Protein AF-A0A087U4A7-F1 (afdb_monomer_lite)

Structure (mmCIF, N/CA/C/O backbone):
data_AF-A0A087U4A7-F1
#
_entry.id   AF-A0A087U4A7-F1
#
loop_
_atom_site.group_PDB
_atom_site.id
_atom_site.type_symbol
_atom_site.label_atom_id
_atom_site.label_alt_id
_atom_site.label_comp_id
_atom_site.label_asym_id
_atom_site.label_entity_id
_atom_site.label_seq_id
_atom_site.pdbx_PDB_ins_code
_atom_site.Cartn_x
_atom_site.Cartn_y
_atom_site.Cartn_z
_atom_site.occupancy
_atom_site.B_iso_or_equiv
_atom_site.auth_seq_id
_atom_site.auth_comp_id
_atom_site.auth_asym_id
_atom_site.auth_atom_id
_atom_site.pdbx_PDB_model_num
ATOM 1 N N . ALA A 1 1 ? -15.773 -10.921 -11.713 1.00 59.72 1 ALA A N 1
ATOM 2 C CA . ALA A 1 1 ? -16.070 -10.228 -10.441 1.00 59.72 1 ALA A CA 1
ATOM 3 C C . ALA A 1 1 ? -15.032 -10.641 -9.403 1.00 59.72 1 ALA A C 1
ATOM 5 O O . ALA A 1 1 ? -14.548 -11.765 -9.490 1.00 59.72 1 ALA A O 1
ATOM 6 N N . ALA A 1 2 ? -14.660 -9.754 -8.475 1.00 75.12 2 ALA A N 1
ATOM 7 C CA . ALA A 1 2 ? -13.724 -10.090 -7.400 1.00 75.12 2 ALA A CA 1
ATOM 8 C C . ALA A 1 2 ? -14.377 -11.055 -6.394 1.00 75.12 2 ALA A C 1
ATOM 10 O O . ALA A 1 2 ? -15.553 -10.907 -6.074 1.00 75.12 2 ALA A O 1
ATOM 11 N N . LEU A 1 3 ? -13.617 -12.041 -5.908 1.00 83.69 3 LEU A N 1
ATOM 12 C CA . LEU A 1 3 ? -14.104 -13.040 -4.944 1.00 83.69 3 LEU A CA 1
ATOM 13 C C . LEU A 1 3 ? -14.070 -12.537 -3.491 1.00 83.69 3 LEU A C 1
ATOM 15 O O . LEU A 1 3 ? -14.756 -13.093 -2.638 1.00 83.69 3 LEU A O 1
ATOM 19 N N . ARG A 1 4 ? -13.250 -11.519 -3.196 1.00 85.94 4 ARG A N 1
ATOM 20 C CA . ARG A 1 4 ? -13.082 -10.897 -1.874 1.00 85.94 4 ARG A CA 1
ATOM 21 C C . ARG A 1 4 ? -12.810 -9.403 -2.036 1.00 85.94 4 ARG A C 1
ATOM 23 O O . ARG A 1 4 ? -12.183 -9.000 -3.013 1.00 85.94 4 ARG A O 1
ATOM 30 N N . SER A 1 5 ? -13.257 -8.613 -1.067 1.00 89.31 5 SER A N 1
ATOM 31 C CA . SER A 1 5 ? -13.028 -7.168 -0.985 1.00 89.31 5 SER A CA 1
ATOM 32 C C . SER A 1 5 ? -12.620 -6.784 0.434 1.00 89.31 5 SER A C 1
ATOM 34 O O . SER A 1 5 ? -13.079 -7.409 1.391 1.00 89.31 5 SER A O 1
ATOM 36 N N . ILE A 1 6 ? -11.792 -5.747 0.563 1.00 89.38 6 ILE A N 1
ATOM 37 C CA . ILE A 1 6 ? -11.369 -5.180 1.848 1.00 89.38 6 ILE A CA 1
ATOM 38 C C . ILE A 1 6 ? -11.921 -3.750 1.927 1.00 89.38 6 ILE A C 1
ATOM 40 O O . ILE A 1 6 ? -11.679 -2.977 0.998 1.00 89.38 6 ILE A O 1
ATOM 44 N N . PRO A 1 7 ? -12.679 -3.385 2.976 1.00 90.81 7 PRO A N 1
ATOM 45 C CA . PRO A 1 7 ? -13.075 -1.998 3.194 1.00 90.81 7 PRO A CA 1
ATOM 46 C C . PRO A 1 7 ? -11.848 -1.171 3.596 1.00 90.81 7 PRO A C 1
ATOM 48 O O . PRO A 1 7 ? -11.092 -1.590 4.465 1.00 90.81 7 PRO A O 1
ATOM 51 N N . LEU A 1 8 ? -11.650 -0.008 2.975 1.00 92.88 8 LEU A N 1
ATOM 52 C CA . LEU A 1 8 ? -10.440 0.803 3.174 1.00 92.88 8 LEU A CA 1
ATOM 53 C C . LEU A 1 8 ? -10.565 1.873 4.263 1.00 92.88 8 LEU A C 1
ATOM 55 O O . LEU A 1 8 ? -9.554 2.443 4.666 1.00 92.88 8 LEU A O 1
ATOM 59 N N . LEU A 1 9 ? -11.774 2.135 4.767 1.00 93.31 9 LEU A N 1
ATOM 60 C CA . LEU A 1 9 ? -11.977 3.134 5.814 1.00 93.31 9 LEU A CA 1
ATOM 61 C C . LEU A 1 9 ? -11.155 2.783 7.063 1.00 93.31 9 LEU A C 1
ATOM 63 O O . LEU A 1 9 ? -11.265 1.679 7.596 1.00 93.31 9 LEU A O 1
ATOM 67 N N . GLY A 1 10 ? -10.347 3.738 7.528 1.00 90.56 10 GLY A N 1
ATOM 68 C CA . GLY A 1 10 ? -9.494 3.571 8.708 1.00 90.56 10 GLY A CA 1
ATOM 69 C C . GLY A 1 10 ? -8.149 2.884 8.445 1.00 90.56 10 GLY A C 1
ATOM 70 O O . GLY A 1 10 ? -7.369 2.732 9.385 1.00 90.56 10 GLY A O 1
ATOM 71 N N . TYR A 1 11 ? -7.846 2.495 7.201 1.00 95.62 11 TYR A N 1
ATOM 72 C CA . TYR A 1 11 ? -6.495 2.078 6.825 1.00 95.62 11 TYR A CA 1
ATOM 73 C C . TYR A 1 11 ? -5.585 3.285 6.580 1.00 95.62 11 TYR A C 1
ATOM 75 O O . TYR A 1 11 ? -5.979 4.288 5.981 1.00 95.62 11 TYR A O 1
ATOM 83 N N . GLN A 1 12 ? -4.329 3.151 6.994 1.00 96.62 12 GLN A N 1
ATOM 84 C CA . GLN A 1 12 ? -3.235 4.039 6.627 1.00 96.62 12 GLN A CA 1
ATOM 85 C C . GLN A 1 12 ? -2.467 3.440 5.448 1.00 96.62 12 GLN A C 1
ATOM 87 O O . GLN A 1 12 ? -2.284 2.226 5.368 1.00 96.62 12 GLN A O 1
ATOM 92 N N . ILE A 1 13 ? -2.054 4.300 4.516 1.00 97.25 13 ILE A N 1
ATOM 93 C CA . ILE A 1 13 ? -1.285 3.918 3.330 1.00 97.25 13 ILE A CA 1
ATOM 94 C C . ILE A 1 13 ? 0.099 4.549 3.441 1.00 97.25 13 ILE A C 1
ATOM 96 O O . ILE A 1 13 ? 0.229 5.781 3.433 1.00 97.25 13 ILE A O 1
ATOM 100 N N . GLU A 1 14 ? 1.124 3.706 3.489 1.00 96.38 14 GLU A N 1
ATOM 101 C CA . GLU A 1 14 ? 2.506 4.105 3.750 1.00 96.38 14 GLU A CA 1
ATOM 102 C C . GLU A 1 14 ? 3.448 3.597 2.656 1.00 96.38 14 GLU A C 1
ATOM 104 O O . GLU A 1 14 ? 3.315 2.472 2.172 1.00 96.38 14 GLU A O 1
ATOM 109 N N . SER A 1 15 ? 4.408 4.436 2.274 1.00 96.06 15 SER A N 1
ATOM 110 C CA . SER A 1 15 ? 5.508 4.066 1.380 1.00 96.06 15 SER A CA 1
ATOM 111 C C . SER A 1 15 ? 6.618 3.369 2.166 1.00 96.06 15 SER A C 1
ATOM 113 O O . SER A 1 15 ? 6.788 3.630 3.358 1.00 96.06 15 SER A O 1
ATOM 115 N N . PHE A 1 16 ? 7.427 2.551 1.496 1.00 95.88 16 PHE A N 1
ATOM 116 C CA . PHE A 1 16 ? 8.640 2.004 2.102 1.00 95.88 16 PHE A CA 1
ATOM 117 C C . PHE A 1 16 ? 9.819 2.974 1.976 1.00 95.88 16 PHE A C 1
ATOM 119 O O . PHE A 1 16 ? 9.959 3.681 0.978 1.00 95.88 16 PHE A O 1
ATOM 126 N N . SER A 1 17 ? 10.685 2.989 2.990 1.00 90.56 17 SER A N 1
ATOM 127 C CA . SER A 1 17 ? 11.972 3.699 2.967 1.00 90.56 17 SER A CA 1
ATOM 128 C C . SER A 1 17 ? 13.158 2.780 2.680 1.00 90.56 17 SER A C 1
ATOM 130 O O . SER A 1 17 ? 14.217 3.252 2.277 1.00 90.56 17 SER A O 1
ATOM 132 N N . GLU A 1 18 ? 12.989 1.477 2.895 1.00 91.00 18 GLU A N 1
ATOM 133 C CA . GLU A 1 18 ? 14.032 0.463 2.760 1.00 91.00 18 GLU A CA 1
ATOM 134 C C . GLU A 1 18 ? 13.548 -0.680 1.872 1.00 91.00 18 GLU A C 1
ATOM 136 O O . GLU A 1 18 ? 12.346 -0.926 1.742 1.00 91.00 18 GLU A O 1
ATOM 141 N N . THR A 1 19 ? 14.496 -1.362 1.234 1.00 90.19 19 THR A N 1
ATOM 142 C CA . THR A 1 19 ? 14.195 -2.515 0.390 1.00 90.19 19 THR A CA 1
ATOM 143 C C . THR A 1 19 ? 13.676 -3.670 1.239 1.00 90.19 19 THR A C 1
ATOM 145 O O . THR A 1 19 ? 14.176 -3.946 2.330 1.00 90.19 19 THR A O 1
ATOM 148 N N . LEU A 1 20 ? 12.680 -4.380 0.717 1.00 91.00 20 LEU A N 1
ATOM 149 C CA . LEU A 1 20 ? 12.114 -5.566 1.349 1.00 91.00 20 LEU A CA 1
ATOM 150 C C . LEU A 1 20 ? 12.205 -6.724 0.361 1.00 91.00 20 LEU A C 1
ATOM 152 O O . LEU A 1 20 ? 11.839 -6.569 -0.798 1.00 91.00 20 LEU A O 1
ATOM 156 N N . GLU A 1 21 ? 12.721 -7.874 0.799 1.00 89.62 21 GLU A N 1
ATOM 157 C CA . GLU A 1 21 ? 12.812 -9.090 -0.032 1.00 89.62 21 GLU A CA 1
ATOM 158 C C . GLU A 1 21 ? 13.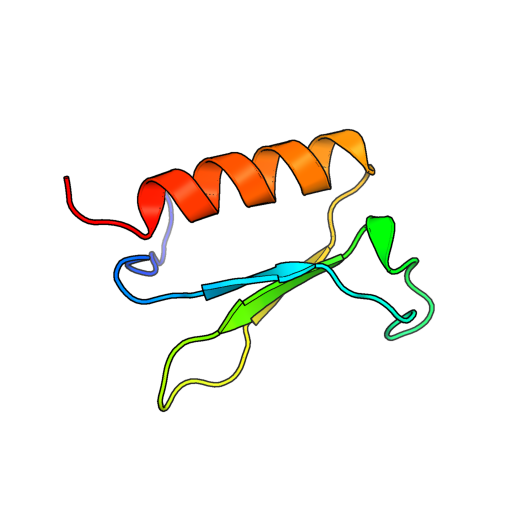515 -8.881 -1.396 1.00 89.62 21 GLU A C 1
ATOM 160 O O . GLU A 1 21 ? 13.201 -9.538 -2.385 1.00 89.62 21 GLU A O 1
ATOM 165 N N . ASN A 1 22 ? 14.518 -7.993 -1.445 1.00 91.50 22 ASN A N 1
A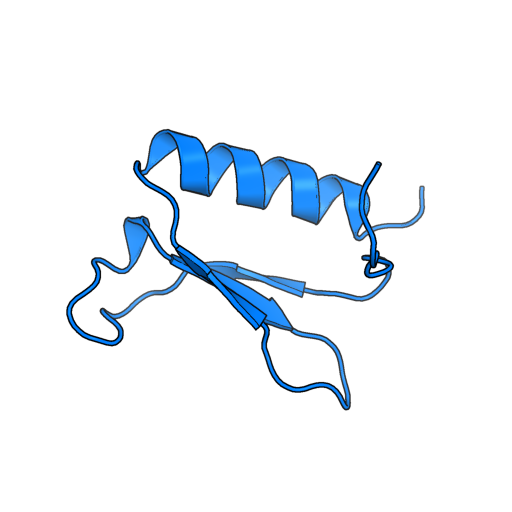TOM 166 C CA . ASN A 1 22 ? 15.241 -7.572 -2.661 1.00 91.50 22 ASN A CA 1
ATOM 167 C C . ASN A 1 22 ? 14.403 -6.780 -3.682 1.00 91.50 22 ASN A C 1
ATOM 169 O O . ASN A 1 22 ? 14.821 -6.624 -4.829 1.00 91.50 22 ASN A O 1
ATOM 173 N N . VAL A 1 23 ? 13.249 -6.257 -3.272 1.00 93.25 23 VAL A N 1
ATOM 174 C CA . VAL A 1 23 ? 12.439 -5.330 -4.063 1.00 93.25 23 VAL A CA 1
ATOM 175 C C . VAL A 1 23 ? 12.783 -3.893 -3.673 1.00 93.25 23 VAL A C 1
ATOM 177 O O . VAL A 1 23 ? 12.957 -3.578 -2.492 1.00 93.25 23 VAL A O 1
ATOM 180 N N . ASP A 1 24 ? 12.901 -3.022 -4.676 1.00 95.44 24 ASP A N 1
ATOM 181 C CA . ASP A 1 24 ? 13.147 -1.594 -4.477 1.00 95.44 24 ASP A CA 1
ATOM 182 C C . ASP A 1 24 ? 12.001 -0.950 -3.676 1.00 95.44 24 ASP A C 1
ATOM 184 O O . ASP A 1 24 ? 10.826 -1.156 -3.982 1.00 95.44 24 ASP A O 1
ATOM 188 N N . ALA A 1 25 ? 12.341 -0.149 -2.663 1.00 96.12 25 ALA A N 1
ATOM 189 C CA . ALA A 1 25 ? 11.373 0.498 -1.777 1.00 96.12 25 ALA A CA 1
ATOM 190 C C . ALA A 1 25 ? 10.357 1.376 -2.532 1.00 96.12 25 ALA A C 1
ATOM 192 O O . ALA A 1 25 ? 9.200 1.479 -2.132 1.00 96.12 25 ALA A O 1
ATOM 193 N N . SER A 1 26 ? 10.765 1.972 -3.657 1.00 97.00 26 SER A N 1
ATOM 194 C CA . SER A 1 26 ? 9.918 2.819 -4.507 1.00 97.00 26 SER A CA 1
ATOM 195 C C . SER A 1 26 ? 8.804 2.049 -5.233 1.00 97.00 26 SER A C 1
ATOM 197 O O . SER A 1 26 ? 7.832 2.640 -5.716 1.00 97.00 26 SER A O 1
ATOM 199 N N . LEU A 1 27 ? 8.920 0.722 -5.294 1.00 97.69 27 LEU A N 1
ATOM 200 C CA . LEU A 1 27 ? 7.929 -0.179 -5.881 1.00 97.69 27 LEU A CA 1
ATOM 201 C C . LEU A 1 27 ? 6.991 -0.787 -4.831 1.00 97.69 27 LEU A C 1
ATOM 203 O O . LEU A 1 27 ? 6.099 -1.560 -5.184 1.00 97.69 27 LEU A O 1
ATOM 207 N N . LEU A 1 28 ? 7.183 -0.441 -3.555 1.00 98.00 28 LEU A N 1
ATOM 208 C CA . LEU A 1 28 ? 6.465 -1.012 -2.426 1.00 98.00 28 LEU A CA 1
ATOM 209 C C . LEU A 1 28 ? 5.636 0.034 -1.681 1.00 98.00 28 LEU A C 1
ATOM 211 O O . LEU A 1 28 ? 6.047 1.175 -1.462 1.00 98.00 28 LEU A O 1
ATOM 215 N N . PHE A 1 29 ? 4.473 -0.402 -1.213 1.00 98.00 29 PHE A N 1
ATOM 216 C CA . PHE A 1 29 ? 3.655 0.329 -0.253 1.00 98.00 29 PHE A CA 1
ATOM 217 C C . PHE A 1 29 ? 2.876 -0.656 0.616 1.00 98.00 29 PHE A C 1
ATOM 219 O O . PHE A 1 29 ? 2.726 -1.826 0.259 1.00 98.00 29 PHE A O 1
ATOM 226 N N . GLN A 1 30 ? 2.383 -0.206 1.766 1.00 97.44 30 GLN A N 1
ATOM 227 C CA . GLN A 1 30 ? 1.584 -1.042 2.657 1.00 97.44 30 GLN A CA 1
ATOM 228 C C . GLN A 1 30 ? 0.305 -0.365 3.123 1.00 97.44 30 GLN A C 1
ATOM 230 O O . GLN A 1 30 ? 0.209 0.862 3.186 1.00 97.44 30 GLN A O 1
ATOM 235 N N . LEU A 1 31 ? -0.658 -1.211 3.479 1.00 97.38 31 LEU A N 1
ATOM 236 C CA . LEU A 1 31 ? -1.882 -0.857 4.178 1.00 97.38 31 LEU A CA 1
ATOM 237 C C . LEU A 1 31 ? -1.784 -1.341 5.622 1.00 97.38 31 LEU A C 1
ATOM 239 O O . LEU A 1 31 ? -1.596 -2.536 5.867 1.00 97.38 31 LEU A O 1
ATOM 243 N N . THR A 1 32 ? -1.966 -0.428 6.570 1.00 96.81 32 THR A N 1
ATOM 244 C CA . THR A 1 32 ? -1.960 -0.717 8.006 1.00 96.81 32 THR A CA 1
ATOM 245 C C . THR A 1 32 ? -3.302 -0.334 8.629 1.00 96.81 32 THR A C 1
ATOM 247 O O . THR A 1 32 ? -3.875 0.708 8.329 1.00 96.81 32 THR A O 1
ATOM 250 N N . HIS A 1 33 ? -3.842 -1.202 9.485 1.00 95.00 33 HIS A N 1
ATOM 251 C CA . HIS A 1 33 ? -5.055 -0.940 10.263 1.00 95.00 33 HIS A CA 1
ATOM 252 C C . HIS A 1 33 ? -4.863 -1.497 11.678 1.00 95.00 33 HIS A C 1
ATOM 254 O O . HIS A 1 33 ? -4.331 -2.604 11.821 1.00 95.00 33 HIS A O 1
ATOM 260 N N . PRO A 1 34 ? -5.312 -0.798 12.737 1.00 93.06 34 PRO A N 1
ATOM 261 C CA . PRO A 1 34 ? -5.219 -1.307 14.101 1.00 93.06 34 PRO A CA 1
ATOM 262 C C . PRO A 1 34 ? -5.812 -2.717 14.242 1.00 93.06 34 PRO A C 1
ATOM 264 O O . PRO A 1 34 ? -6.944 -2.976 13.832 1.00 93.06 34 PRO A O 1
ATOM 267 N N . GLY A 1 35 ? -5.041 -3.642 14.813 1.00 90.06 35 GLY A N 1
ATOM 268 C CA . GLY A 1 35 ? -5.481 -5.024 15.038 1.00 90.06 35 GLY A CA 1
ATOM 269 C C . GLY A 1 35 ? -5.464 -5.932 13.804 1.00 90.06 35 GLY A C 1
ATOM 270 O O . GLY A 1 35 ? -5.920 -7.069 13.901 1.00 90.06 35 GLY A O 1
ATOM 271 N N . GLN A 1 36 ? -4.933 -5.475 12.667 1.00 93.38 36 GLN A N 1
ATOM 272 C CA . GLN A 1 36 ? -4.731 -6.299 11.474 1.00 93.38 36 GLN A CA 1
ATOM 273 C C . GLN A 1 36 ? -3.252 -6.354 11.090 1.00 93.38 36 GLN A C 1
ATOM 275 O O . GLN A 1 36 ? -2.508 -5.398 11.302 1.00 93.38 36 GLN A O 1
ATOM 280 N N . ALA A 1 37 ? -2.823 -7.482 10.520 1.00 94.56 37 ALA A N 1
ATOM 281 C CA . ALA A 1 37 ? -1.487 -7.580 9.946 1.00 94.56 37 ALA A CA 1
ATOM 282 C C . ALA A 1 37 ? -1.364 -6.618 8.746 1.00 94.56 37 ALA A C 1
ATOM 284 O O . ALA A 1 37 ? -2.321 -6.521 7.969 1.00 94.56 37 ALA A O 1
ATOM 285 N N . PRO A 1 38 ? -0.221 -5.926 8.572 1.00 95.38 38 PRO A N 1
ATOM 286 C CA . PRO A 1 38 ? 0.006 -5.082 7.407 1.00 95.38 38 PRO A CA 1
ATOM 287 C C . PRO A 1 38 ? -0.132 -5.869 6.104 1.00 95.38 38 PRO A C 1
ATOM 289 O O . PRO A 1 38 ? 0.283 -7.027 6.017 1.00 95.38 38 PRO A O 1
ATOM 292 N N . ILE A 1 39 ? -0.693 -5.225 5.085 1.00 95.75 39 ILE A N 1
ATOM 293 C CA . ILE A 1 39 ? -0.799 -5.792 3.740 1.00 95.75 39 ILE A CA 1
ATOM 294 C C . ILE A 1 39 ? 0.184 -5.050 2.850 1.00 95.75 39 ILE A C 1
ATOM 296 O O . ILE A 1 39 ? 0.018 -3.855 2.614 1.00 95.75 39 ILE A O 1
ATOM 300 N N . ILE A 1 40 ? 1.198 -5.760 2.369 1.00 96.69 40 ILE A N 1
ATOM 301 C CA . ILE A 1 40 ? 2.255 -5.198 1.529 1.00 96.69 40 ILE A CA 1
ATOM 302 C C . ILE A 1 40 ? 1.901 -5.434 0.065 1.00 96.69 40 ILE A C 1
ATOM 304 O O . ILE A 1 40 ? 1.514 -6.537 -0.327 1.00 96.69 40 ILE A O 1
ATOM 308 N N . PHE A 1 41 ? 2.043 -4.389 -0.739 1.00 96.88 41 PHE A N 1
ATOM 309 C CA . PHE A 1 41 ? 1.817 -4.406 -2.173 1.00 96.88 41 PHE A CA 1
ATOM 310 C C . PHE A 1 41 ? 3.112 -4.078 -2.910 1.00 96.88 41 PHE A C 1
ATOM 312 O O . PHE A 1 41 ? 3.881 -3.215 -2.490 1.00 96.88 41 PHE A O 1
ATOM 319 N N . HIS A 1 42 ? 3.306 -4.753 -4.039 1.00 97.31 42 HIS A N 1
ATOM 320 C CA . HIS A 1 42 ? 4.371 -4.499 -4.998 1.00 97.31 42 HIS A CA 1
ATOM 321 C C . HIS A 1 42 ? 3.743 -4.120 -6.339 1.00 97.31 42 HIS A C 1
ATOM 323 O O . HIS A 1 42 ? 2.856 -4.827 -6.825 1.00 97.31 42 HIS A O 1
ATOM 329 N N . ALA A 1 43 ? 4.185 -3.007 -6.919 1.00 96.94 43 ALA A N 1
ATOM 330 C CA . ALA A 1 43 ? 3.740 -2.541 -8.225 1.00 96.94 43 ALA A CA 1
ATOM 331 C C . ALA A 1 43 ? 4.875 -2.602 -9.254 1.00 96.94 43 ALA A C 1
ATOM 333 O O . ALA A 1 43 ? 6.043 -2.434 -8.925 1.00 96.94 43 ALA A O 1
ATOM 334 N N . ASP A 1 44 ? 4.517 -2.765 -10.529 1.00 96.38 44 ASP A N 1
ATOM 335 C CA . ASP A 1 44 ? 5.499 -2.976 -11.603 1.00 96.38 44 ASP A CA 1
ATOM 336 C C . ASP A 1 44 ? 6.372 -1.745 -11.907 1.00 96.38 44 ASP A C 1
ATOM 338 O O . ASP A 1 44 ? 7.420 -1.858 -12.540 1.00 96.38 44 ASP A O 1
ATOM 342 N N . THR A 1 45 ? 5.923 -0.544 -11.524 1.00 97.88 45 THR A N 1
ATOM 343 C CA . THR A 1 45 ? 6.622 0.720 -11.802 1.00 97.88 45 THR A CA 1
ATOM 344 C C . THR A 1 45 ? 6.361 1.742 -10.701 1.00 97.88 45 THR A C 1
ATOM 346 O O . THR A 1 45 ? 5.263 1.770 -10.147 1.00 97.88 45 THR A O 1
ATOM 349 N N . LEU A 1 46 ? 7.308 2.662 -10.483 1.00 97.56 46 LEU A N 1
ATOM 350 C CA . LEU A 1 46 ? 7.148 3.793 -9.560 1.00 97.56 46 LEU A CA 1
ATOM 351 C C . LEU A 1 46 ? 5.853 4.578 -9.829 1.00 97.56 46 LEU A C 1
ATOM 353 O O . LEU A 1 46 ? 5.060 4.812 -8.923 1.00 97.56 46 LEU A O 1
ATOM 357 N N . GLY A 1 47 ? 5.581 4.909 -11.095 1.00 98.19 47 GLY A N 1
ATOM 358 C CA . GLY A 1 47 ? 4.366 5.645 -11.448 1.00 98.19 47 GLY A CA 1
ATOM 359 C C . GLY A 1 47 ? 3.075 4.869 -11.150 1.00 98.19 47 GLY A C 1
ATOM 360 O O . GLY A 1 47 ? 2.034 5.479 -10.913 1.00 98.19 47 GLY A O 1
ATOM 361 N N . ALA A 1 48 ? 3.105 3.531 -11.159 1.00 98.25 48 ALA A N 1
ATOM 362 C CA . ALA A 1 48 ? 1.973 2.724 -10.708 1.00 98.25 48 ALA A CA 1
ATOM 363 C C . ALA A 1 48 ? 1.850 2.734 -9.178 1.00 98.25 48 ALA A C 1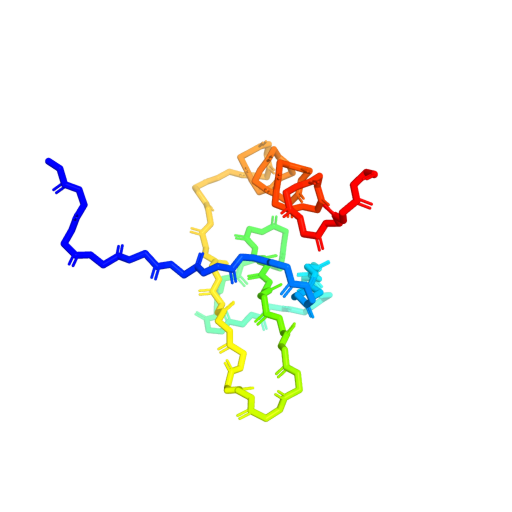
ATOM 365 O O . ALA A 1 48 ? 0.734 2.900 -8.687 1.00 98.25 48 ALA A O 1
ATOM 366 N N . THR A 1 49 ? 2.963 2.624 -8.443 1.00 98.38 49 THR A N 1
ATOM 367 C CA . THR A 1 49 ? 2.997 2.754 -6.975 1.00 98.38 49 THR A CA 1
ATOM 368 C C . THR A 1 49 ? 2.355 4.065 -6.527 1.00 98.38 49 THR A C 1
ATOM 370 O O . THR A 1 49 ? 1.438 4.060 -5.710 1.00 98.38 49 THR A O 1
ATOM 373 N N . GLU A 1 50 ? 2.767 5.188 -7.119 1.00 98.06 50 GLU A N 1
ATOM 374 C CA . GLU A 1 50 ? 2.255 6.522 -6.786 1.00 98.06 50 GLU A CA 1
ATOM 375 C C . GLU A 1 50 ? 0.744 6.638 -7.024 1.00 98.06 50 GLU A C 1
ATOM 377 O O . GLU A 1 50 ? 0.015 7.131 -6.161 1.00 98.06 50 GLU A O 1
ATOM 382 N N . ARG A 1 51 ? 0.253 6.134 -8.166 1.00 98.31 51 ARG A N 1
ATOM 383 C CA . ARG A 1 51 ? -1.184 6.142 -8.486 1.00 98.31 51 ARG A CA 1
ATOM 384 C C . ARG A 1 51 ? -1.996 5.271 -7.531 1.00 98.31 51 ARG A C 1
ATOM 386 O O . ARG A 1 51 ? -3.077 5.689 -7.123 1.00 98.31 51 ARG A O 1
ATOM 393 N N . TRP A 1 52 ? -1.489 4.093 -7.165 1.00 98.06 52 TRP A N 1
ATOM 394 C CA . TRP A 1 52 ? -2.149 3.228 -6.187 1.00 98.06 52 TRP A CA 1
ATOM 395 C C . TRP A 1 52 ? -2.214 3.882 -4.812 1.00 98.06 52 TRP A C 1
ATOM 397 O O . TRP A 1 52 ? -3.289 3.929 -4.220 1.00 98.06 52 TRP A O 1
ATOM 407 N N . ILE A 1 53 ? -1.102 4.445 -4.334 1.00 97.94 53 ILE A N 1
ATOM 408 C CA . ILE A 1 53 ? -1.058 5.155 -3.053 1.00 97.94 53 ILE A CA 1
ATOM 409 C C . ILE A 1 53 ? -2.073 6.302 -3.036 1.00 97.94 53 ILE A C 1
ATOM 411 O O . ILE A 1 53 ? -2.814 6.434 -2.065 1.00 97.94 53 ILE A O 1
ATOM 415 N N . ALA A 1 54 ? -2.124 7.116 -4.095 1.00 97.38 54 ALA A N 1
ATOM 416 C CA . ALA A 1 54 ? -3.046 8.246 -4.181 1.00 97.38 54 ALA A CA 1
ATOM 417 C C . ALA A 1 54 ? -4.514 7.794 -4.125 1.00 97.38 54 ALA A C 1
ATOM 419 O O . ALA A 1 54 ? -5.258 8.256 -3.262 1.00 97.38 54 ALA A O 1
ATOM 420 N N . ALA A 1 55 ? -4.901 6.837 -4.974 1.00 96.88 55 ALA A N 1
ATOM 421 C CA . ALA A 1 55 ? -6.274 6.336 -5.029 1.00 96.88 55 ALA A CA 1
ATOM 422 C C . ALA A 1 55 ? -6.710 5.664 -3.715 1.00 96.88 55 ALA A C 1
ATOM 424 O O . ALA A 1 55 ? -7.844 5.824 -3.270 1.00 96.88 55 ALA A O 1
ATOM 425 N N . LEU A 1 56 ? -5.810 4.916 -3.069 1.00 96.94 56 LEU A N 1
ATOM 426 C CA . LEU A 1 56 ? -6.115 4.229 -1.814 1.00 96.94 56 LEU A CA 1
ATOM 427 C C . LEU A 1 56 ? -6.206 5.196 -0.628 1.00 96.94 56 LEU A C 1
ATOM 429 O O . LEU A 1 56 ? -7.031 4.973 0.251 1.00 96.94 56 LEU A O 1
ATOM 433 N N . LYS A 1 57 ? -5.407 6.274 -0.614 1.00 96.00 57 LYS A N 1
ATOM 434 C CA . LYS A 1 57 ? -5.526 7.354 0.381 1.00 96.00 57 LYS A CA 1
ATOM 435 C C . LYS A 1 57 ? -6.842 8.115 0.249 1.00 96.00 57 LYS A C 1
ATOM 437 O O . LYS A 1 57 ? -7.450 8.438 1.260 1.00 96.00 57 LYS A O 1
ATOM 442 N N . GLU A 1 58 ? -7.281 8.385 -0.977 1.00 94.31 58 GLU A N 1
ATOM 443 C CA . GLU A 1 58 ? -8.581 9.014 -1.234 1.00 94.31 58 GLU A CA 1
ATOM 444 C C . GLU A 1 58 ? -9.730 8.118 -0.748 1.00 94.31 58 GLU A C 1
ATOM 446 O O . GLU A 1 58 ? -10.639 8.576 -0.067 1.00 94.31 58 GLU A O 1
ATOM 451 N N . ALA A 1 59 ? -9.644 6.811 -1.003 1.00 93.69 59 ALA A N 1
ATOM 452 C CA . ALA A 1 59 ? -10.666 5.852 -0.591 1.00 93.69 59 ALA A CA 1
ATOM 453 C C . ALA A 1 59 ? -10.653 5.488 0.910 1.00 93.69 59 ALA A C 1
ATOM 455 O O . ALA A 1 59 ? -11.568 4.798 1.368 1.00 93.69 59 ALA A O 1
ATOM 456 N N . SER A 1 60 ? -9.623 5.875 1.674 1.00 93.38 60 SER A N 1
ATOM 457 C CA . SER A 1 60 ? -9.500 5.514 3.096 1.00 93.38 60 SER A CA 1
ATOM 458 C C . SER A 1 60 ? -10.090 6.541 4.064 1.00 93.38 60 SER A C 1
ATOM 460 O O . SER A 1 60 ? -10.154 6.275 5.271 1.00 93.38 60 SER A O 1
ATOM 462 N N . VAL A 1 61 ? -10.558 7.682 3.552 1.00 89.69 61 VAL A N 1
ATOM 463 C CA . VAL A 1 61 ? -11.217 8.743 4.321 1.00 89.69 61 VAL A CA 1
ATOM 464 C C . VAL A 1 61 ? -12.722 8.776 4.037 1.00 89.69 61 VAL A C 1
ATOM 466 O O . VAL A 1 61 ? -13.175 8.377 2.968 1.00 89.69 61 VAL A O 1
ATOM 469 N N . LEU A 1 62 ? -13.505 9.219 5.022 1.00 79.81 62 LEU A N 1
ATOM 470 C CA . LEU A 1 62 ? -14.934 9.491 4.859 1.00 79.81 62 LEU A CA 1
ATOM 471 C C . LEU A 1 62 ? -15.091 10.995 4.593 1.00 79.81 62 LEU A C 1
ATOM 473 O O . LEU A 1 62 ? -14.625 11.78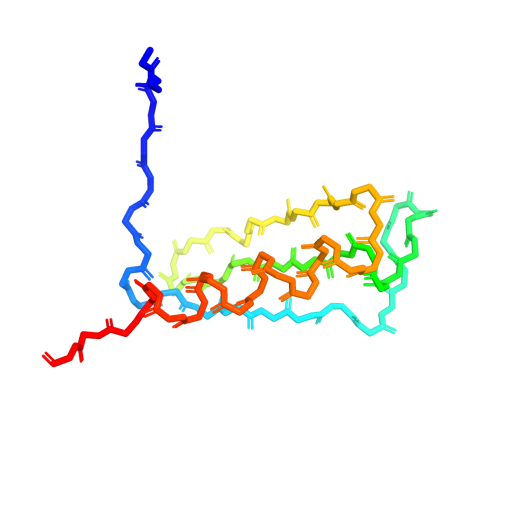4 5.416 1.00 79.81 62 LEU A O 1
ATOM 477 N N . GLU A 1 63 ? -15.688 11.371 3.460 1.00 64.19 63 GLU A N 1
ATOM 478 C CA . GLU A 1 63 ? -16.067 12.767 3.164 1.00 64.19 63 GLU A CA 1
ATOM 479 C C . GLU A 1 63 ? -17.234 13.258 4.033 1.00 64.19 63 GLU A C 1
ATOM 481 O O . GLU A 1 63 ? -18.153 12.451 4.323 1.00 64.19 63 GLU A O 1
#

Secondary structure (DSSP, 8-state):
--S-----TT-EEEE-SS-BTTB-GGGEEEEE-TTS--EEEE-SSHHHHHHHHHHHHHHTS--

InterPro domains:
  IPR001849 Pleckstrin homology domain [PS50003] (1-61)
  IPR011993 PH-like domain superfamily [G3DSA:2.30.29.30] (1-61)

Organism: S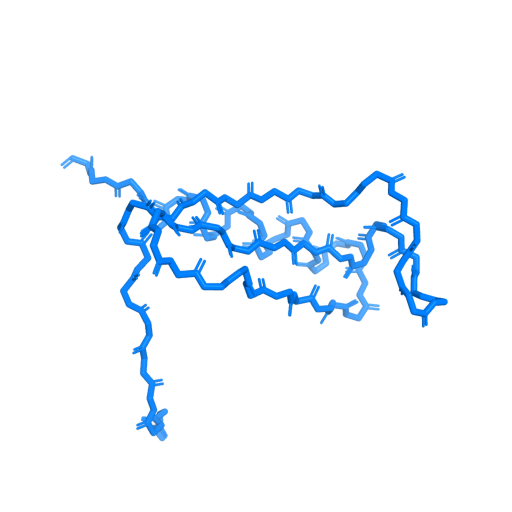tegodyphus mimosarum (NCBI:txid407821)

Radius of gyration: 12.2 Å; chains: 1; bounding box: 31×26×27 Å

pLDDT: mean 93.11, std 7.21, range [59.72, 98.38]

Foldseek 3Di:
DDPDDDQQAQWDKAFAP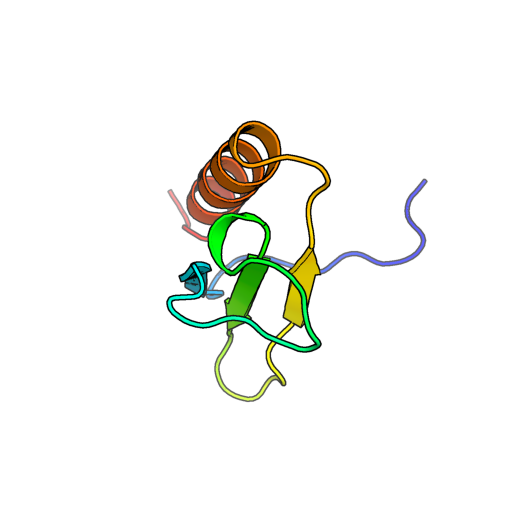DDDPNHDSLQKIWIDHPPDDIDIDGHPDSVVVVVVSVVSVVRHDDD

Sequence (63 aa):
AALRSIPLLGYQIESFSETLENVDASLLFQLTHPGQAPIIFHADTLGATERWIAALKEASVLE